Protein AF-A0A7C8B559-F1 (afdb_monomer_lite)

Sequence (113 aa):
MLFRCNALGAEYVDKDQHWRGIYFLQKASAMAPGRMEPLINLAVAYAELGLYRKANDYFAEAVKIDPAYGPLLANLRIFSRAGLLDEKILSGLAPGGLGDSALPAAPPPGKGK

Secondary structure (DSSP, 8-state):
-HHHHHHHHHHHHHTT-HHHHHHHHHHHHHHSTT-HHHHHHHHHHHHHTT-HHHHHHHHHHHHHH-TT-HHHHHHHHHHHHTT-S-HHHHTTSPTTSS-GGGSPP-PPPP---

Structure (mmCIF, N/CA/C/O backbone):
data_AF-A0A7C8B559-F1
#
_entry.id   AF-A0A7C8B559-F1
#
loop_
_atom_site.group_PDB
_atom_site.id
_atom_site.type_symbol
_atom_site.label_atom_id
_atom_site.label_alt_id
_atom_site.label_comp_id
_atom_site.label_asym_id
_atom_site.label_entity_id
_atom_site.label_seq_id
_atom_site.pdbx_PDB_ins_code
_atom_site.Cartn_x
_atom_site.Cartn_y
_atom_site.Cartn_z
_atom_site.occupancy
_atom_site.B_iso_or_equiv
_atom_site.auth_seq_id
_atom_site.auth_comp_id
_atom_site.auth_asym_id
_atom_site.auth_atom_id
_atom_site.pdbx_PDB_model_num
ATOM 1 N N . MET A 1 1 ? 12.495 -17.550 0.966 1.00 65.50 1 MET A N 1
ATOM 2 C CA . MET A 1 1 ? 12.315 -16.836 2.253 1.00 65.50 1 MET A CA 1
ATOM 3 C C . MET A 1 1 ? 11.395 -15.616 2.091 1.00 65.50 1 MET A C 1
ATOM 5 O O . MET A 1 1 ? 10.427 -15.538 2.829 1.00 65.50 1 MET A O 1
ATOM 9 N N . LEU A 1 2 ? 11.571 -14.783 1.051 1.00 74.94 2 LEU A N 1
ATOM 10 C CA . LEU A 1 2 ? 10.633 -13.712 0.646 1.00 74.94 2 LEU A CA 1
ATOM 11 C C . LEU A 1 2 ? 9.159 -14.153 0.535 1.00 74.94 2 LEU A C 1
ATOM 13 O O . LEU A 1 2 ? 8.301 -13.588 1.205 1.00 74.94 2 LEU A O 1
ATOM 17 N N . PHE A 1 3 ? 8.878 -15.186 -0.274 1.00 71.94 3 PHE A N 1
ATOM 18 C CA . PHE A 1 3 ? 7.511 -15.685 -0.499 1.00 71.94 3 PHE A CA 1
ATOM 19 C C . PHE A 1 3 ? 6.786 -16.047 0.804 1.00 71.94 3 PHE A C 1
ATOM 21 O O . PHE A 1 3 ? 5.600 -15.769 0.944 1.00 71.94 3 PHE A O 1
ATOM 28 N N . ARG A 1 4 ? 7.513 -16.602 1.783 1.00 79.88 4 ARG A N 1
ATOM 29 C CA . ARG A 1 4 ? 6.958 -16.946 3.099 1.00 79.88 4 ARG A CA 1
ATOM 30 C C . ARG A 1 4 ? 6.603 -15.701 3.913 1.00 79.88 4 ARG A C 1
ATOM 32 O O . ARG A 1 4 ? 5.554 -15.692 4.538 1.00 79.88 4 ARG A O 1
ATOM 39 N N . CYS A 1 5 ? 7.433 -14.655 3.888 1.00 81.94 5 CYS A N 1
ATOM 40 C CA . CYS A 1 5 ? 7.150 -13.406 4.601 1.00 81.94 5 CYS A CA 1
ATOM 41 C C . CYS A 1 5 ? 5.950 -12.661 4.002 1.00 81.94 5 CYS A C 1
ATOM 43 O O . CYS A 1 5 ? 5.115 -12.178 4.756 1.00 81.94 5 CYS A O 1
ATOM 45 N N . ASN A 1 6 ? 5.831 -12.604 2.670 1.00 86.06 6 ASN A N 1
ATOM 46 C CA . ASN A 1 6 ? 4.679 -11.963 2.030 1.00 86.06 6 ASN A CA 1
ATOM 47 C C . ASN A 1 6 ? 3.373 -12.716 2.328 1.00 86.06 6 ASN A C 1
ATOM 49 O O . ASN A 1 6 ? 2.393 -12.100 2.733 1.00 86.06 6 ASN A O 1
ATOM 53 N N . ALA A 1 7 ? 3.384 -14.046 2.185 1.00 88.06 7 ALA A N 1
ATOM 54 C CA . ALA A 1 7 ? 2.213 -14.877 2.455 1.00 88.06 7 ALA A CA 1
ATOM 55 C C . ALA A 1 7 ? 1.770 -14.795 3.926 1.00 88.06 7 ALA A C 1
ATOM 57 O O . ALA A 1 7 ? 0.597 -14.568 4.190 1.00 88.06 7 ALA A O 1
ATOM 58 N N . LEU A 1 8 ? 2.709 -14.894 4.877 1.00 87.62 8 LEU A N 1
ATOM 59 C CA . LEU A 1 8 ? 2.410 -14.710 6.303 1.00 87.62 8 LEU A CA 1
ATOM 60 C C . LEU A 1 8 ? 1.882 -13.305 6.592 1.00 87.62 8 LEU A C 1
ATOM 62 O O . LEU A 1 8 ? 0.955 -13.142 7.375 1.00 87.62 8 LEU A O 1
ATOM 66 N N . GLY A 1 9 ? 2.482 -12.293 5.965 1.00 89.06 9 GLY A N 1
ATOM 67 C CA . GLY A 1 9 ? 2.046 -10.910 6.072 1.00 89.06 9 GLY A CA 1
ATOM 68 C C . GLY A 1 9 ? 0.576 -10.738 5.710 1.00 89.06 9 GLY A C 1
ATOM 69 O O . GLY A 1 9 ? -0.180 -10.229 6.530 1.00 89.06 9 GLY A O 1
ATOM 70 N N . ALA A 1 10 ? 0.178 -11.223 4.532 1.00 87.31 10 ALA A N 1
ATOM 71 C CA . ALA A 1 10 ? -1.210 -11.199 4.075 1.00 87.31 10 ALA A CA 1
ATOM 72 C C . ALA A 1 10 ? -2.141 -12.002 5.000 1.00 87.31 10 ALA A C 1
ATOM 74 O O . ALA A 1 10 ? -3.153 -11.479 5.443 1.00 87.31 10 ALA A O 1
ATOM 75 N N . GLU A 1 11 ? -1.748 -13.213 5.406 1.00 91.25 11 GLU A N 1
ATOM 76 C CA . GLU A 1 11 ? -2.562 -14.051 6.299 1.00 91.25 11 GLU A CA 1
ATOM 77 C C . GLU A 1 11 ? -2.847 -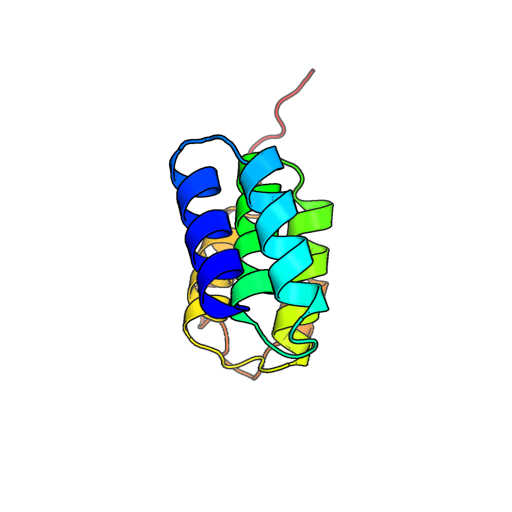13.381 7.656 1.00 91.25 11 GLU A C 1
ATOM 79 O O . GLU A 1 11 ? -3.930 -13.533 8.220 1.00 91.25 11 GLU A O 1
ATOM 84 N N . TYR A 1 12 ? -1.885 -12.641 8.216 1.00 90.94 12 TYR A N 1
ATOM 85 C CA . TYR A 1 12 ? -2.121 -11.889 9.451 1.00 90.94 12 TYR A CA 1
ATOM 86 C C . TYR A 1 12 ? -3.042 -10.687 9.239 1.00 90.94 12 TYR A C 1
ATOM 88 O O . TYR A 1 12 ? -3.803 -10.371 10.150 1.00 90.94 12 TYR A O 1
ATOM 96 N N . VAL A 1 13 ? -2.973 -10.026 8.081 1.00 87.88 13 VAL A N 1
ATOM 97 C CA . VAL A 1 13 ? -3.896 -8.937 7.719 1.00 87.88 13 VAL A CA 1
ATOM 98 C C . VAL A 1 13 ? -5.320 -9.483 7.616 1.00 87.88 13 VAL A C 1
ATOM 100 O O . VAL A 1 13 ? -6.195 -8.973 8.304 1.00 87.88 13 VAL A O 1
ATOM 103 N N . ASP A 1 14 ? -5.513 -10.609 6.921 1.00 89.94 14 ASP A N 1
ATOM 104 C CA . ASP A 1 14 ? -6.814 -11.285 6.780 1.00 89.94 14 ASP A CA 1
ATOM 105 C C . ASP A 1 14 ? -7.423 -11.734 8.124 1.00 89.94 14 ASP A C 1
ATOM 107 O O . ASP A 1 14 ? -8.625 -11.964 8.232 1.00 89.94 14 ASP A O 1
ATOM 111 N N . LYS A 1 15 ? -6.593 -11.888 9.164 1.00 91.50 15 LYS A N 1
ATOM 112 C CA . LYS A 1 15 ? -6.998 -12.247 10.534 1.00 91.50 15 LYS A CA 1
ATOM 113 C C . LYS A 1 15 ? -7.161 -11.029 11.456 1.00 91.50 15 LYS A C 1
ATOM 115 O O . LYS A 1 15 ? -7.074 -11.200 12.674 1.00 91.50 15 LYS A O 1
ATOM 120 N N . ASP A 1 16 ? -7.279 -9.821 10.902 1.00 89.56 16 ASP A N 1
ATOM 121 C CA . ASP A 1 16 ? -7.328 -8.528 11.612 1.00 89.56 16 ASP A CA 1
ATOM 122 C C . ASP A 1 16 ? -6.101 -8.248 12.510 1.00 89.56 16 ASP A C 1
ATOM 124 O O . ASP A 1 16 ? -6.071 -7.343 13.349 1.00 89.56 16 ASP A O 1
ATOM 128 N N . GLN A 1 17 ? -5.016 -9.007 12.339 1.00 93.62 17 GLN A N 1
ATOM 129 C CA . GLN A 1 17 ? -3.759 -8.833 13.067 1.00 93.62 17 GLN A CA 1
ATOM 130 C C . GLN A 1 17 ? -2.814 -7.920 12.281 1.00 93.62 17 GLN A C 1
ATOM 132 O O . GLN A 1 17 ? -1.639 -8.243 12.067 1.00 93.62 17 GLN A O 1
ATOM 137 N N . HIS A 1 18 ? -3.313 -6.750 11.875 1.00 89.19 18 HIS A N 1
ATOM 138 C CA . HIS A 1 18 ? -2.643 -5.867 10.916 1.00 89.19 18 HIS A CA 1
ATOM 139 C C . HIS A 1 18 ? -1.204 -5.508 11.323 1.00 89.19 18 HIS A C 1
ATOM 141 O O . HIS A 1 18 ? -0.312 -5.531 10.483 1.00 89.19 18 HIS A O 1
ATOM 147 N N . TRP A 1 19 ? -0.917 -5.259 12.608 1.00 94.56 19 TRP A N 1
ATOM 148 C CA . TRP A 1 19 ? 0.450 -4.946 13.063 1.00 94.56 19 TRP A CA 1
ATOM 149 C C . TRP A 1 19 ? 1.440 -6.104 12.880 1.00 94.56 19 TRP A C 1
ATOM 151 O O . TRP A 1 19 ? 2.600 -5.876 12.532 1.00 94.56 19 TRP A O 1
ATOM 161 N N . ARG A 1 20 ? 0.992 -7.353 13.073 1.00 93.88 20 ARG A N 1
ATOM 162 C CA . ARG A 1 20 ? 1.813 -8.539 12.777 1.00 93.88 20 ARG A CA 1
ATOM 163 C C . ARG A 1 20 ? 1.988 -8.699 11.272 1.00 93.88 20 ARG A C 1
ATOM 165 O O . ARG A 1 20 ? 3.104 -8.955 10.828 1.00 93.88 20 ARG A O 1
ATOM 172 N N . GLY A 1 21 ? 0.925 -8.479 10.501 1.00 94.50 21 GLY A N 1
ATOM 173 C CA . GLY A 1 21 ? 0.981 -8.469 9.041 1.00 94.50 21 GLY A CA 1
ATOM 174 C C . GLY A 1 21 ? 2.016 -7.477 8.517 1.00 94.50 21 GLY A C 1
ATOM 175 O O . GLY A 1 21 ? 2.963 -7.869 7.838 1.00 94.50 21 GLY A O 1
ATOM 176 N N . ILE A 1 22 ? 1.918 -6.216 8.945 1.00 96.62 22 ILE A N 1
ATOM 177 C CA . ILE A 1 22 ? 2.852 -5.132 8.615 1.00 96.62 22 ILE A CA 1
ATOM 178 C C . ILE A 1 22 ? 4.298 -5.532 8.913 1.00 96.62 22 ILE A C 1
ATOM 180 O O . ILE A 1 22 ? 5.166 -5.320 8.071 1.00 96.62 22 ILE A O 1
ATOM 184 N N . TYR A 1 23 ? 4.570 -6.153 10.063 1.00 95.62 23 TYR A N 1
ATOM 185 C CA . TYR A 1 23 ? 5.920 -6.604 10.405 1.00 95.62 23 TYR A CA 1
ATOM 186 C C . TYR A 1 23 ? 6.497 -7.583 9.368 1.00 95.62 23 TYR A C 1
ATOM 188 O O . TYR A 1 23 ? 7.634 -7.425 8.914 1.00 95.62 23 TYR A O 1
ATOM 196 N N . PHE A 1 24 ? 5.722 -8.592 8.958 1.00 94.50 24 PHE A N 1
ATOM 197 C CA . PHE A 1 24 ? 6.173 -9.564 7.959 1.00 94.50 24 PHE A CA 1
ATOM 198 C C . PHE A 1 24 ? 6.255 -8.969 6.552 1.00 94.50 24 PHE A C 1
ATOM 200 O O . PHE A 1 24 ? 7.188 -9.287 5.811 1.00 94.50 24 PHE A O 1
ATOM 207 N N . LEU A 1 25 ? 5.341 -8.067 6.202 1.00 94.31 25 LEU A N 1
ATOM 208 C CA . LEU A 1 25 ? 5.353 -7.379 4.916 1.00 94.31 25 LEU A CA 1
ATOM 209 C C . LEU A 1 25 ? 6.529 -6.399 4.795 1.00 94.31 25 LEU A C 1
ATOM 211 O O . LEU A 1 25 ? 7.178 -6.359 3.754 1.00 94.31 25 LEU A O 1
ATOM 215 N N . GLN A 1 26 ? 6.892 -5.687 5.867 1.00 95.00 26 GLN A N 1
ATOM 216 C CA . GLN A 1 26 ? 8.102 -4.855 5.908 1.00 95.00 26 GLN A CA 1
ATOM 217 C C . GLN A 1 26 ? 9.365 -5.697 5.724 1.00 95.00 26 GLN A C 1
ATOM 219 O O . GLN A 1 26 ? 10.249 -5.322 4.953 1.00 95.00 26 GLN A O 1
ATOM 224 N N . LYS A 1 27 ? 9.434 -6.876 6.358 1.00 94.12 27 LYS A N 1
ATOM 225 C CA . LYS A 1 27 ? 10.518 -7.831 6.091 1.00 94.12 27 LYS A CA 1
ATOM 226 C C . LYS A 1 27 ? 10.538 -8.271 4.632 1.00 94.12 27 LYS A C 1
ATOM 228 O O . LYS A 1 27 ? 11.607 -8.298 4.033 1.00 94.12 27 LYS A O 1
ATOM 233 N N . ALA A 1 28 ? 9.386 -8.601 4.050 1.00 92.19 28 ALA A N 1
ATOM 234 C CA . ALA A 1 28 ? 9.305 -8.988 2.645 1.00 92.19 28 ALA A CA 1
ATOM 235 C C . ALA A 1 28 ? 9.795 -7.859 1.719 1.00 92.19 28 ALA A C 1
ATOM 237 O O . ALA A 1 28 ? 10.622 -8.107 0.845 1.00 92.19 28 ALA A O 1
ATOM 238 N N . SER A 1 29 ? 9.369 -6.619 1.971 1.00 92.31 29 SER A N 1
ATOM 239 C CA . SER A 1 29 ? 9.808 -5.436 1.224 1.00 92.31 29 SER A CA 1
ATOM 240 C C . SER A 1 29 ? 11.318 -5.202 1.330 1.00 92.31 29 SER A C 1
ATOM 242 O O . SER A 1 29 ? 11.957 -4.884 0.333 1.00 92.31 29 SER A O 1
ATOM 244 N N . ALA A 1 30 ? 11.910 -5.392 2.513 1.00 91.44 30 ALA A N 1
ATOM 245 C CA . ALA A 1 30 ? 13.351 -5.232 2.716 1.00 91.44 30 ALA A CA 1
ATOM 246 C C . ALA A 1 30 ? 14.182 -6.325 2.019 1.00 91.44 30 ALA A C 1
ATOM 248 O O . ALA A 1 30 ? 15.310 -6.080 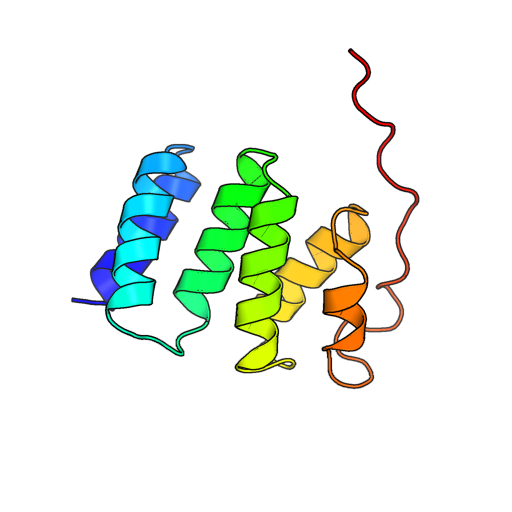1.604 1.00 91.44 30 ALA A O 1
ATOM 249 N N . MET A 1 31 ? 13.634 -7.537 1.885 1.00 89.19 31 MET A N 1
ATOM 250 C CA . MET A 1 31 ? 14.314 -8.660 1.230 1.00 89.19 31 MET A CA 1
ATOM 251 C C . MET A 1 31 ? 14.280 -8.583 -0.298 1.00 89.19 31 MET A C 1
ATOM 253 O O . MET A 1 31 ? 15.116 -9.204 -0.951 1.00 89.19 31 MET A O 1
ATOM 257 N N . ALA A 1 32 ? 13.301 -7.881 -0.865 1.00 84.81 32 ALA A N 1
ATOM 258 C CA . ALA A 1 32 ? 13.160 -7.706 -2.303 1.00 84.81 32 ALA A CA 1
ATOM 259 C C . ALA A 1 32 ? 12.738 -6.267 -2.631 1.00 84.81 32 ALA A C 1
ATOM 261 O O . ALA A 1 32 ? 11.581 -6.034 -3.004 1.00 84.81 32 ALA A O 1
ATOM 262 N N . PRO A 1 33 ? 13.666 -5.301 -2.494 1.00 81.19 33 PRO A N 1
ATOM 263 C CA . PRO A 1 33 ? 13.418 -3.932 -2.920 1.00 81.19 33 PRO A CA 1
ATOM 264 C C . PRO A 1 33 ? 13.083 -3.935 -4.418 1.00 81.19 33 PRO A C 1
ATOM 266 O O . PRO A 1 33 ? 13.847 -4.455 -5.228 1.00 81.19 33 PRO A O 1
ATOM 269 N N . GLY A 1 34 ? 11.905 -3.422 -4.779 1.00 83.50 34 GLY A N 1
ATOM 270 C CA . GLY A 1 34 ? 11.395 -3.430 -6.156 1.00 83.50 34 GLY A CA 1
ATOM 271 C C . GLY A 1 34 ? 10.287 -4.451 -6.443 1.00 83.50 34 GLY A C 1
ATOM 272 O O . GLY A 1 34 ? 9.817 -4.523 -7.575 1.00 83.50 34 GLY A O 1
ATOM 273 N N . ARG A 1 35 ? 9.827 -5.228 -5.451 1.00 88.44 35 ARG A N 1
ATOM 274 C CA . ARG A 1 35 ? 8.588 -6.019 -5.580 1.00 88.44 35 ARG A CA 1
ATOM 275 C C . ARG A 1 35 ? 7.382 -5.218 -5.113 1.00 88.44 35 ARG A C 1
ATOM 277 O O . ARG A 1 35 ? 7.404 -4.624 -4.039 1.00 88.44 35 ARG A O 1
ATOM 284 N N . MET A 1 36 ? 6.317 -5.252 -5.908 1.00 90.88 36 MET A N 1
ATOM 285 C CA . MET A 1 36 ? 5.086 -4.518 -5.622 1.00 90.88 36 MET A CA 1
ATOM 286 C C . MET A 1 36 ? 4.172 -5.248 -4.648 1.00 90.88 36 MET A C 1
ATOM 288 O O . MET A 1 36 ? 3.479 -4.588 -3.882 1.00 90.88 36 MET A O 1
ATOM 292 N N . GLU A 1 37 ? 4.168 -6.585 -4.639 1.00 91.38 37 GLU A N 1
ATOM 293 C CA . GLU A 1 37 ? 3.214 -7.346 -3.826 1.00 91.38 37 GLU A CA 1
ATOM 294 C C . GLU A 1 37 ? 3.298 -6.992 -2.324 1.00 91.38 37 GLU A C 1
ATOM 296 O O . GLU A 1 37 ? 2.257 -6.701 -1.733 1.00 91.38 37 GLU A O 1
ATOM 301 N N . PRO A 1 38 ? 4.492 -6.899 -1.696 1.00 93.88 38 PRO A N 1
ATOM 302 C CA . PRO A 1 38 ? 4.596 -6.470 -0.301 1.00 93.88 38 PRO A CA 1
ATOM 303 C C . PRO A 1 38 ? 4.172 -5.015 -0.070 1.00 93.88 38 PRO A C 1
ATOM 305 O O . PRO A 1 38 ? 3.599 -4.718 0.975 1.00 93.88 38 PRO A O 1
ATOM 308 N N . LEU A 1 39 ? 4.432 -4.111 -1.023 1.00 95.44 39 LEU A N 1
ATOM 309 C CA . LEU A 1 39 ? 4.057 -2.695 -0.918 1.00 95.44 39 LEU A CA 1
ATOM 310 C C . LEU A 1 39 ? 2.537 -2.518 -0.977 1.00 95.44 39 LEU A C 1
ATOM 312 O O . LEU A 1 39 ? 1.970 -1.794 -0.164 1.00 95.44 39 LEU A O 1
ATOM 316 N N . ILE A 1 40 ? 1.870 -3.227 -1.890 1.00 95.25 40 ILE A N 1
ATOM 317 C CA . ILE A 1 40 ? 0.406 -3.229 -2.008 1.00 95.25 40 ILE A CA 1
ATOM 318 C C . ILE A 1 40 ? -0.220 -3.784 -0.729 1.00 95.25 40 ILE A C 1
ATOM 320 O O . ILE A 1 40 ? -1.112 -3.159 -0.163 1.00 95.25 40 ILE A O 1
ATOM 324 N N . ASN A 1 41 ? 0.289 -4.909 -0.225 1.00 95.00 41 ASN A N 1
ATOM 325 C CA . ASN A 1 41 ? -0.208 -5.503 1.013 1.00 95.00 41 ASN A CA 1
ATOM 326 C C . ASN A 1 41 ? 0.028 -4.586 2.228 1.00 95.00 41 ASN A C 1
ATOM 328 O O . ASN A 1 41 ? -0.824 -4.511 3.110 1.00 95.00 41 ASN A O 1
ATOM 332 N N . LEU A 1 42 ? 1.151 -3.853 2.283 1.00 96.38 42 LEU A N 1
ATOM 333 C CA . LEU A 1 42 ? 1.378 -2.829 3.312 1.00 96.38 42 LEU A CA 1
ATOM 334 C C . LEU A 1 42 ? 0.352 -1.707 3.204 1.00 96.38 42 LEU A C 1
ATOM 336 O O . LEU A 1 42 ? -0.205 -1.298 4.222 1.00 96.38 42 LEU A O 1
ATOM 340 N N . ALA A 1 43 ? 0.090 -1.224 1.991 1.00 96.12 43 ALA A N 1
ATOM 341 C CA . ALA A 1 43 ? -0.886 -0.172 1.763 1.00 96.12 43 ALA A CA 1
ATOM 342 C C . ALA A 1 43 ? -2.284 -0.588 2.245 1.00 96.12 43 ALA A C 1
ATOM 344 O O . ALA A 1 43 ? -2.913 0.163 2.989 1.00 96.12 43 ALA A O 1
ATOM 345 N N . VAL A 1 44 ? -2.721 -1.806 1.910 1.00 94.56 44 VAL A N 1
ATOM 346 C CA . VAL A 1 44 ? -3.990 -2.387 2.379 1.00 94.56 44 VAL A CA 1
ATOM 347 C C . VAL A 1 44 ? -4.015 -2.516 3.904 1.00 94.56 44 VAL A C 1
ATOM 349 O O . VAL A 1 44 ? -4.934 -2.012 4.541 1.00 94.56 44 VAL A O 1
ATOM 352 N N . ALA A 1 45 ? -2.970 -3.075 4.519 1.00 94.19 45 ALA A N 1
ATOM 353 C CA . ALA A 1 45 ? -2.911 -3.224 5.974 1.00 94.19 45 ALA A CA 1
ATOM 354 C C . ALA A 1 45 ? -2.991 -1.876 6.715 1.00 94.19 45 ALA A C 1
ATOM 356 O O . ALA A 1 45 ? -3.650 -1.752 7.747 1.00 94.19 45 ALA A O 1
ATOM 357 N N . TYR A 1 46 ? -2.330 -0.836 6.194 1.00 96.19 46 TYR A N 1
ATOM 358 C CA . TYR A 1 46 ? -2.441 0.513 6.751 1.00 96.19 46 TYR A CA 1
ATOM 359 C C . TYR A 1 46 ? -3.816 1.140 6.497 1.00 96.19 46 TYR A C 1
ATOM 361 O O . TYR A 1 46 ? -4.298 1.892 7.345 1.00 96.19 46 TYR A O 1
ATOM 369 N N . ALA A 1 47 ? -4.453 0.840 5.366 1.00 93.25 47 ALA A N 1
ATOM 370 C CA . ALA A 1 47 ? -5.795 1.308 5.047 1.00 93.25 47 ALA A CA 1
ATOM 371 C C . ALA A 1 47 ? -6.853 0.764 6.009 1.00 93.25 47 ALA A C 1
ATOM 373 O O . ALA A 1 47 ? -7.677 1.533 6.497 1.00 93.25 47 ALA A O 1
ATOM 374 N N . GLU A 1 48 ? -6.801 -0.532 6.315 1.00 92.00 48 GLU A N 1
ATOM 375 C CA . GLU A 1 48 ? -7.722 -1.198 7.246 1.00 92.00 48 GLU A CA 1
ATOM 376 C C . GLU A 1 48 ? -7.596 -0.645 8.671 1.00 92.00 48 GLU A C 1
ATOM 378 O O . GLU A 1 48 ? -8.585 -0.502 9.385 1.00 92.00 48 GLU A O 1
ATOM 383 N N . LEU A 1 49 ? -6.393 -0.202 9.050 1.00 91.62 49 LEU A N 1
ATOM 384 C CA . LEU A 1 49 ? -6.145 0.531 10.295 1.00 91.62 49 LEU A CA 1
ATOM 385 C C . LEU A 1 49 ? -6.608 2.004 10.261 1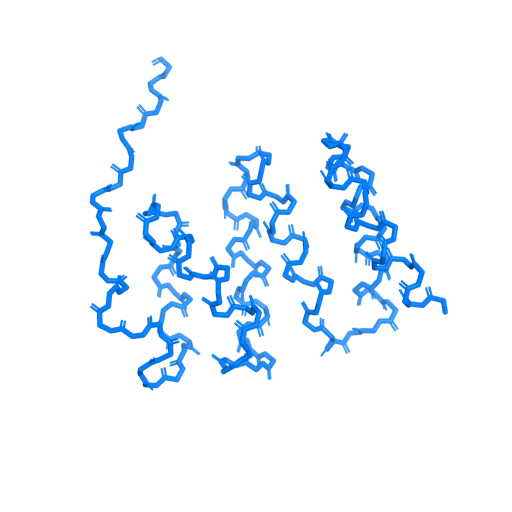.00 91.62 49 LEU A C 1
ATOM 387 O O . LEU A 1 49 ? -6.413 2.730 11.237 1.00 91.62 49 LEU A O 1
ATOM 391 N N . GLY A 1 50 ? -7.164 2.488 9.147 1.00 92.62 50 GLY A N 1
ATOM 392 C CA . GLY A 1 50 ? -7.551 3.890 8.947 1.00 92.62 50 GLY A CA 1
ATOM 393 C C . GLY A 1 50 ? -6.371 4.849 8.746 1.00 92.62 50 GLY A C 1
ATOM 394 O O . GLY A 1 50 ? -6.541 6.070 8.755 1.00 92.62 50 GLY A O 1
ATOM 395 N N . LEU A 1 51 ? -5.156 4.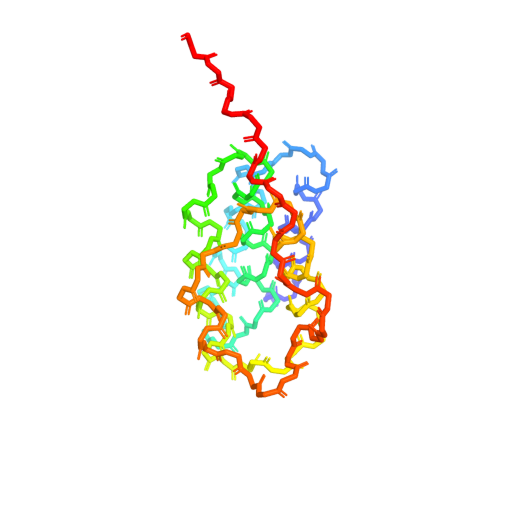329 8.556 1.00 95.00 51 LEU A N 1
ATOM 396 C CA . LEU A 1 51 ? -3.925 5.103 8.380 1.00 95.00 51 LEU A CA 1
ATOM 397 C C . LEU A 1 51 ? -3.707 5.454 6.900 1.00 95.00 51 LEU A C 1
ATOM 399 O O . LEU A 1 51 ? -2.662 5.161 6.315 1.00 95.00 51 LEU A O 1
ATOM 403 N N . TYR A 1 52 ? -4.691 6.126 6.296 1.00 93.00 52 TYR A N 1
ATOM 404 C CA . TYR A 1 52 ? -4.753 6.371 4.850 1.00 93.00 52 TYR A CA 1
ATOM 405 C C . TYR A 1 52 ? -3.545 7.117 4.290 1.00 93.00 52 TYR A C 1
ATOM 407 O O . TYR A 1 52 ? -3.129 6.845 3.169 1.00 93.00 52 TYR A O 1
ATOM 415 N N . ARG A 1 53 ? -2.929 8.022 5.060 1.00 93.88 53 ARG A N 1
ATOM 416 C CA . ARG A 1 53 ? -1.711 8.716 4.615 1.00 93.88 53 ARG A CA 1
ATOM 417 C C . ARG A 1 53 ? -0.579 7.727 4.319 1.00 93.88 53 ARG A C 1
ATOM 419 O O . ARG A 1 53 ? -0.003 7.776 3.242 1.00 93.88 53 ARG A O 1
ATOM 426 N N . LYS A 1 54 ? -0.329 6.784 5.236 1.00 95.06 54 LYS A N 1
ATOM 427 C CA . LYS A 1 54 ? 0.688 5.739 5.042 1.00 95.06 54 LYS A CA 1
ATOM 428 C C . LYS A 1 54 ? 0.309 4.796 3.908 1.00 95.06 54 LYS A C 1
ATOM 430 O O . LYS A 1 54 ? 1.174 4.429 3.124 1.00 95.06 54 LYS A O 1
ATOM 435 N N . ALA A 1 55 ? -0.971 4.430 3.807 1.00 95.81 55 ALA A N 1
ATOM 436 C CA . ALA A 1 55 ? -1.452 3.601 2.705 1.00 95.81 55 ALA A CA 1
ATOM 437 C C . ALA A 1 55 ? -1.137 4.241 1.341 1.00 95.81 55 ALA A C 1
ATOM 439 O O . ALA A 1 55 ? -0.553 3.598 0.473 1.00 95.81 55 ALA A O 1
ATOM 440 N N . ASN A 1 56 ? -1.441 5.533 1.193 1.00 95.06 56 ASN A N 1
ATOM 441 C CA . ASN A 1 56 ? -1.145 6.298 -0.015 1.00 95.06 56 ASN A CA 1
ATOM 442 C C . ASN A 1 56 ? 0.363 6.411 -0.295 1.00 95.06 56 ASN A C 1
ATOM 444 O O . ASN A 1 56 ? 0.763 6.354 -1.454 1.00 95.06 56 ASN A O 1
ATOM 448 N N . ASP A 1 57 ? 1.210 6.528 0.729 1.00 95.31 57 ASP A N 1
ATOM 449 C CA . ASP A 1 57 ? 2.664 6.563 0.531 1.00 95.31 57 ASP A CA 1
ATOM 450 C C . ASP A 1 57 ? 3.183 5.234 -0.063 1.00 95.31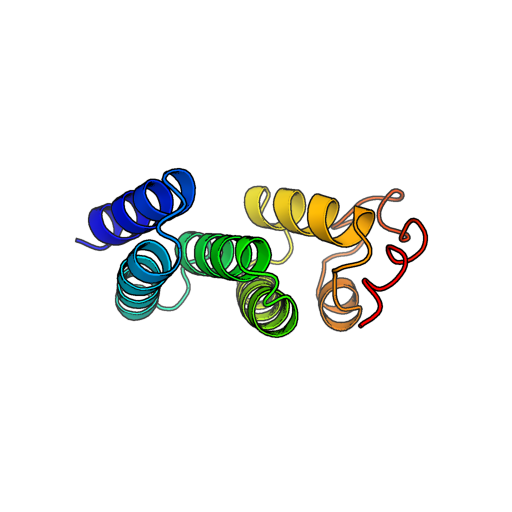 57 ASP A C 1
ATOM 452 O O . ASP A 1 57 ? 3.916 5.249 -1.052 1.00 95.31 57 ASP A O 1
ATOM 456 N N . TYR A 1 58 ? 2.716 4.084 0.442 1.00 95.88 58 TYR A N 1
ATOM 457 C CA . TYR A 1 58 ? 3.072 2.771 -0.118 1.00 95.88 58 TYR A CA 1
ATOM 458 C C . TYR A 1 58 ? 2.474 2.518 -1.506 1.00 95.88 58 TYR A C 1
ATOM 460 O O . TYR A 1 58 ? 3.140 1.946 -2.370 1.00 95.88 58 TYR A O 1
ATOM 468 N N . PHE A 1 59 ? 1.245 2.972 -1.762 1.00 95.38 59 PHE A N 1
ATOM 469 C CA . PHE A 1 59 ? 0.676 2.931 -3.109 1.00 95.38 59 PHE A CA 1
ATOM 470 C C . PHE A 1 59 ? 1.481 3.780 -4.097 1.00 95.38 59 PHE A C 1
ATOM 472 O O . PHE A 1 59 ? 1.735 3.332 -5.213 1.00 95.38 59 PHE A O 1
ATOM 479 N N . ALA A 1 60 ? 1.935 4.967 -3.690 1.00 94.31 60 ALA A N 1
ATOM 480 C CA . ALA A 1 60 ? 2.780 5.815 -4.521 1.00 94.31 60 ALA A CA 1
ATOM 481 C C . ALA A 1 60 ? 4.133 5.154 -4.828 1.00 94.31 60 ALA A C 1
ATOM 483 O O . ALA A 1 60 ? 4.642 5.292 -5.938 1.00 94.31 60 ALA A O 1
ATOM 484 N N . GLU A 1 61 ? 4.717 4.419 -3.879 1.00 93.75 61 GLU A N 1
ATOM 485 C CA . GLU A 1 61 ? 5.909 3.609 -4.143 1.00 93.75 61 GLU A CA 1
ATOM 486 C C . GLU A 1 61 ? 5.631 2.488 -5.149 1.00 93.75 61 GLU A C 1
ATOM 488 O O . GLU A 1 61 ? 6.409 2.316 -6.085 1.00 93.75 61 GLU A O 1
ATOM 493 N N . ALA A 1 62 ? 4.511 1.773 -5.015 1.00 93.62 62 ALA A N 1
ATOM 494 C CA . ALA A 1 62 ? 4.139 0.710 -5.947 1.00 93.62 62 ALA A CA 1
ATOM 495 C C . ALA A 1 62 ? 3.913 1.237 -7.378 1.00 93.62 62 ALA A C 1
ATOM 497 O O . ALA A 1 62 ? 4.398 0.631 -8.333 1.00 93.62 62 ALA A O 1
ATOM 498 N N . VAL A 1 63 ? 3.262 2.399 -7.526 1.00 93.44 63 VAL A N 1
ATOM 499 C CA . VAL A 1 63 ? 3.027 3.052 -8.830 1.00 93.44 63 VAL A CA 1
ATOM 500 C C . VAL A 1 63 ? 4.330 3.403 -9.547 1.00 93.44 63 VAL A C 1
ATOM 502 O O . VAL A 1 63 ? 4.396 3.303 -10.769 1.00 93.44 63 VAL A O 1
ATOM 505 N N . LYS A 1 64 ? 5.391 3.765 -8.815 1.00 91.94 64 LYS A N 1
ATOM 506 C CA . LYS A 1 64 ? 6.706 4.053 -9.417 1.00 91.94 64 LYS A CA 1
ATOM 507 C C . LYS A 1 64 ? 7.375 2.822 -10.029 1.00 91.94 64 LYS A C 1
ATOM 509 O O . LYS A 1 64 ? 8.268 2.991 -10.853 1.00 91.94 64 LYS A O 1
ATOM 514 N N . ILE A 1 65 ? 7.004 1.614 -9.597 1.00 92.12 65 ILE A N 1
ATOM 515 C CA . ILE A 1 65 ? 7.607 0.369 -10.088 1.00 92.12 65 ILE A CA 1
ATOM 516 C C . ILE A 1 65 ? 6.907 -0.070 -11.374 1.00 92.12 65 ILE A C 1
ATOM 518 O O . ILE A 1 65 ? 7.569 -0.265 -12.390 1.00 92.12 65 ILE A O 1
ATOM 522 N N . ASP A 1 66 ? 5.582 -0.213 -11.336 1.00 90.00 66 ASP A N 1
ATOM 523 C CA . ASP A 1 66 ? 4.766 -0.477 -12.521 1.00 90.00 66 ASP A CA 1
ATOM 524 C C . ASP A 1 66 ? 3.380 0.172 -12.355 1.00 90.00 66 ASP A C 1
ATOM 526 O O . ASP A 1 66 ? 2.524 -0.343 -11.623 1.00 90.00 66 ASP A O 1
ATOM 530 N N . PRO A 1 67 ? 3.123 1.294 -13.046 1.00 89.56 67 PRO A N 1
ATOM 531 C CA . PRO A 1 67 ? 1.850 1.998 -12.966 1.00 89.56 67 PRO A CA 1
ATOM 532 C C . PRO A 1 67 ? 0.701 1.250 -13.660 1.00 89.56 67 PRO A C 1
ATOM 534 O O . PRO A 1 67 ? -0.446 1.673 -13.536 1.00 89.56 67 PRO A O 1
ATOM 537 N N . ALA A 1 68 ? 0.974 0.168 -14.397 1.00 89.12 68 ALA A N 1
ATOM 538 C CA . ALA A 1 68 ? -0.026 -0.647 -15.084 1.00 89.12 68 ALA A CA 1
ATOM 539 C C . ALA A 1 68 ? -0.287 -1.997 -14.387 1.00 89.12 68 ALA A C 1
ATOM 541 O O . ALA A 1 68 ? -1.052 -2.822 -14.899 1.00 89.12 68 ALA A O 1
ATOM 542 N N . TYR A 1 69 ? 0.307 -2.235 -13.212 1.00 89.81 69 TYR A N 1
ATOM 543 C CA . TYR A 1 69 ? 0.187 -3.512 -12.517 1.00 89.81 69 TYR A CA 1
ATOM 544 C C . TYR A 1 69 ? -1.262 -3.796 -12.090 1.00 89.81 69 TYR A C 1
ATOM 546 O O . TYR A 1 69 ? -1.844 -3.092 -11.264 1.00 89.81 69 TYR A O 1
ATOM 554 N N . GLY A 1 70 ? -1.855 -4.863 -12.632 1.00 89.50 70 GLY A N 1
ATOM 555 C CA . GLY A 1 70 ? -3.278 -5.183 -12.455 1.00 89.50 70 GLY A CA 1
ATOM 556 C C . GLY A 1 70 ? -3.762 -5.195 -10.993 1.00 89.50 70 GLY A C 1
ATOM 557 O O . GLY A 1 70 ? -4.726 -4.491 -10.680 1.00 89.50 70 GLY A O 1
ATOM 558 N N . PRO A 1 71 ? -3.100 -5.931 -10.076 1.00 89.12 71 PRO A N 1
ATOM 559 C CA . PRO A 1 71 ? -3.470 -5.945 -8.658 1.00 89.12 71 PRO A CA 1
ATOM 560 C C . PRO A 1 71 ? -3.344 -4.584 -7.961 1.00 89.12 71 PRO A C 1
ATOM 562 O O . PRO A 1 71 ? -4.147 -4.272 -7.081 1.00 89.12 71 PRO A O 1
ATOM 565 N N . LEU A 1 72 ? -2.374 -3.753 -8.356 1.00 92.19 72 LEU A N 1
ATOM 566 C CA . LEU A 1 72 ? -2.263 -2.383 -7.850 1.00 92.19 72 LEU A CA 1
ATOM 567 C C . LEU A 1 72 ? -3.470 -1.563 -8.306 1.00 92.19 72 LEU A C 1
ATOM 569 O O . LEU A 1 72 ? -4.175 -1.005 -7.471 1.00 92.19 72 LEU A O 1
ATOM 573 N N . LEU A 1 73 ? -3.766 -1.554 -9.608 1.00 91.56 73 LEU A N 1
ATOM 574 C CA . LEU A 1 73 ? -4.886 -0.787 -10.157 1.00 91.56 73 LEU A CA 1
ATOM 575 C C . LEU A 1 73 ? -6.235 -1.208 -9.567 1.00 91.56 73 LEU A C 1
ATOM 577 O O . LEU A 1 73 ? -7.094 -0.358 -9.347 1.00 91.56 73 LEU A O 1
ATOM 581 N N . ALA A 1 74 ? -6.434 -2.498 -9.286 1.00 90.31 74 ALA A N 1
ATOM 582 C CA . ALA A 1 74 ? -7.627 -2.980 -8.593 1.00 90.31 74 ALA A CA 1
ATOM 583 C C . ALA A 1 74 ? -7.789 -2.327 -7.207 1.00 90.31 74 ALA A C 1
ATOM 585 O O . ALA A 1 74 ? -8.854 -1.787 -6.908 1.00 90.31 74 ALA A O 1
ATOM 586 N N . ASN A 1 75 ? -6.722 -2.298 -6.400 1.00 91.44 75 ASN A N 1
ATOM 587 C CA . ASN A 1 75 ? -6.735 -1.652 -5.085 1.00 91.44 75 ASN A CA 1
ATOM 588 C C . ASN A 1 75 ? -6.922 -0.131 -5.186 1.00 91.44 75 ASN A C 1
ATOM 590 O O . ASN A 1 75 ? -7.739 0.438 -4.462 1.00 91.44 75 ASN A O 1
ATOM 594 N N . LEU A 1 76 ? -6.233 0.528 -6.123 1.00 92.38 76 LEU A N 1
ATOM 595 C CA . LEU A 1 76 ? -6.358 1.972 -6.335 1.00 92.38 76 LEU A CA 1
ATOM 596 C C . LEU A 1 76 ? -7.770 2.380 -6.765 1.00 92.38 76 LEU A C 1
ATOM 598 O O . LEU A 1 76 ? -8.264 3.401 -6.299 1.00 92.38 76 LEU A O 1
ATOM 602 N N . ARG A 1 77 ? -8.457 1.584 -7.598 1.00 90.38 77 ARG A N 1
ATOM 603 C CA . ARG A 1 77 ? -9.861 1.837 -7.975 1.00 90.38 77 ARG A CA 1
ATOM 604 C C . ARG A 1 77 ? -10.797 1.787 -6.770 1.00 90.38 77 ARG A C 1
ATOM 606 O O . ARG A 1 77 ? -11.670 2.642 -6.647 1.00 90.38 77 ARG A O 1
ATOM 613 N N . ILE A 1 78 ? -10.606 0.817 -5.873 1.00 88.69 78 ILE A N 1
ATOM 614 C CA . ILE A 1 78 ? -11.386 0.716 -4.630 1.00 88.69 78 ILE A CA 1
ATOM 615 C C . ILE A 1 78 ? -11.138 1.956 -3.759 1.00 88.69 78 ILE A C 1
ATOM 617 O O . ILE A 1 78 ? -12.088 2.600 -3.316 1.00 88.69 78 ILE A O 1
ATOM 621 N N . PHE A 1 79 ? -9.870 2.335 -3.586 1.00 88.69 79 PHE A N 1
ATOM 622 C CA . PHE A 1 79 ? -9.460 3.511 -2.815 1.00 88.69 79 PHE A CA 1
ATOM 623 C C . PHE A 1 79 ? -9.988 4.832 -3.392 1.00 88.69 79 PHE A C 1
ATOM 625 O O . PHE A 1 79 ? -10.463 5.696 -2.655 1.00 88.69 79 PHE A O 1
ATOM 632 N N . SER A 1 80 ? -9.936 4.971 -4.717 1.00 87.56 80 SER A N 1
ATOM 633 C CA . SER A 1 80 ? -10.444 6.120 -5.471 1.00 87.56 80 SER A CA 1
ATOM 634 C C . SER A 1 80 ? -11.958 6.252 -5.317 1.00 87.56 80 SER A C 1
ATOM 636 O O . SER A 1 80 ? -12.442 7.321 -4.947 1.00 87.56 80 SER A O 1
ATOM 638 N N . ARG A 1 81 ? -12.710 5.155 -5.488 1.00 86.62 81 ARG A N 1
ATOM 639 C CA . ARG A 1 81 ? -14.171 5.146 -5.309 1.00 86.62 81 ARG A CA 1
ATOM 640 C C . ARG A 1 81 ? -14.589 5.496 -3.881 1.00 86.62 81 ARG A C 1
ATOM 642 O O . ARG A 1 81 ? -15.653 6.074 -3.687 1.00 86.62 81 ARG A O 1
ATOM 649 N N . ALA A 1 82 ? -13.764 5.145 -2.897 1.00 85.19 82 ALA A N 1
ATOM 650 C CA . ALA A 1 82 ? -13.977 5.498 -1.499 1.00 85.19 82 ALA A CA 1
ATOM 651 C C . ALA A 1 82 ? -13.582 6.950 -1.160 1.00 85.19 82 ALA A C 1
ATOM 653 O O . ALA A 1 82 ? -13.758 7.363 -0.017 1.00 85.19 82 ALA A O 1
ATOM 654 N N . GLY A 1 83 ? -13.023 7.716 -2.105 1.00 88.50 83 GLY A N 1
ATOM 655 C CA . GLY A 1 83 ? -12.536 9.078 -1.863 1.00 88.50 83 GLY A CA 1
ATOM 656 C C . GLY A 1 83 ? -11.307 9.139 -0.946 1.00 88.50 83 GLY A C 1
ATOM 657 O O . GLY A 1 83 ? -11.057 10.168 -0.326 1.00 88.50 83 GLY A O 1
ATOM 658 N N . LEU A 1 84 ? -10.562 8.034 -0.822 1.00 89.12 84 LEU A N 1
ATOM 659 C CA . LEU A 1 84 ? -9.406 7.894 0.076 1.00 89.12 84 LEU A CA 1
ATOM 660 C C . LEU A 1 84 ? -8.059 7.974 -0.656 1.00 89.12 84 LEU A C 1
ATOM 662 O O . LEU A 1 84 ? -7.003 7.930 -0.016 1.00 89.12 84 LEU A O 1
ATOM 666 N N . LEU A 1 85 ? -8.091 8.036 -1.99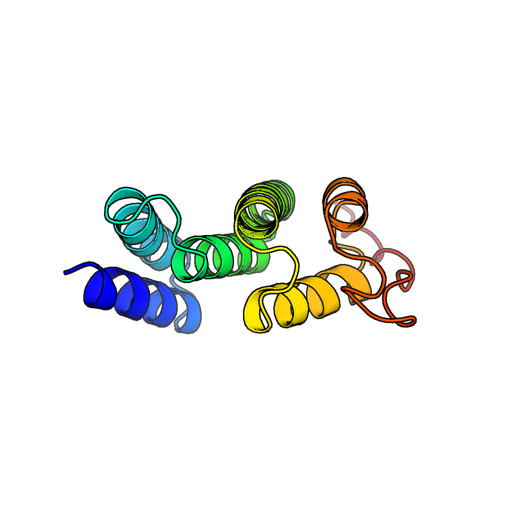0 1.00 87.75 85 LEU A N 1
ATOM 667 C CA . LEU A 1 85 ? -6.900 8.067 -2.828 1.00 87.75 85 LEU A CA 1
ATOM 668 C C . LEU A 1 85 ? -6.359 9.490 -2.973 1.00 87.75 85 LEU A C 1
ATOM 670 O O . LEU A 1 85 ? -7.099 10.417 -3.287 1.00 87.75 85 LEU A O 1
ATOM 674 N N . ASP A 1 86 ? -5.053 9.633 -2.783 1.00 88.06 86 ASP A N 1
ATOM 675 C CA . ASP A 1 86 ? -4.336 10.889 -2.977 1.00 88.06 86 ASP A CA 1
ATOM 676 C C . ASP A 1 86 ? -4.189 11.204 -4.479 1.00 88.06 86 ASP A C 1
ATOM 678 O O . ASP A 1 86 ? -3.791 10.348 -5.276 1.00 88.06 86 ASP A O 1
ATOM 682 N N . GLU A 1 87 ? -4.476 12.445 -4.874 1.00 82.31 87 GLU A N 1
ATOM 683 C CA . GLU A 1 87 ? -4.407 12.914 -6.265 1.00 82.31 87 GLU A CA 1
ATOM 684 C C . GLU A 1 87 ? -3.004 12.736 -6.862 1.00 82.31 87 GLU A C 1
ATOM 686 O O . GLU A 1 87 ? -2.854 12.434 -8.046 1.00 82.31 87 GLU A O 1
ATOM 691 N N . LYS A 1 88 ? -1.960 12.817 -6.026 1.00 84.31 88 LYS A N 1
ATOM 692 C CA . LYS A 1 88 ? -0.570 12.581 -6.448 1.00 84.31 88 LYS A CA 1
ATOM 693 C C . LYS A 1 88 ? -0.345 11.185 -7.040 1.00 84.31 88 LYS A C 1
ATOM 695 O O . LYS A 1 88 ? 0.604 10.980 -7.788 1.00 84.31 88 LYS A O 1
ATOM 700 N N . ILE A 1 89 ? -1.172 10.211 -6.659 1.00 86.88 89 ILE A N 1
ATOM 701 C CA . ILE A 1 89 ? -1.094 8.848 -7.185 1.00 86.88 89 ILE A CA 1
ATOM 702 C C . ILE A 1 89 ? -1.750 8.806 -8.561 1.00 86.88 89 ILE A C 1
ATOM 704 O O . ILE A 1 89 ? -1.205 8.172 -9.455 1.00 86.88 89 ILE A O 1
ATOM 708 N N . LEU A 1 90 ? -2.861 9.529 -8.753 1.00 81.56 90 LEU A N 1
ATOM 709 C CA . LEU A 1 90 ? -3.566 9.622 -10.035 1.00 81.56 90 LEU A CA 1
ATOM 710 C C . LEU A 1 90 ? -2.661 10.166 -11.142 1.00 81.56 90 LEU A C 1
ATOM 712 O O . LEU A 1 90 ? -2.630 9.604 -12.234 1.00 81.56 90 LEU A O 1
ATOM 716 N N . SER A 1 91 ? -1.892 11.217 -10.849 1.00 80.56 91 SER A N 1
ATOM 717 C CA . SER A 1 91 ? -0.961 11.818 -11.813 1.00 80.56 91 SER A CA 1
ATOM 718 C C . SER A 1 91 ? 0.228 10.918 -12.167 1.00 80.56 91 SER A C 1
ATOM 720 O O . SER A 1 91 ? 0.860 11.126 -13.200 1.00 80.56 91 SER A O 1
ATOM 722 N N . GLY A 1 92 ? 0.525 9.913 -11.338 1.00 81.12 92 GLY A N 1
ATOM 723 C CA . GLY A 1 92 ? 1.581 8.929 -11.579 1.00 81.12 92 GLY A CA 1
ATOM 724 C C . GLY A 1 92 ? 1.152 7.725 -12.424 1.00 81.12 92 GLY A C 1
ATOM 725 O O . GLY A 1 92 ? 1.997 6.893 -12.751 1.00 81.12 92 GLY A O 1
ATOM 726 N N . LEU A 1 93 ? -0.134 7.596 -12.763 1.00 82.56 93 LEU A N 1
ATOM 727 C CA . LEU A 1 93 ? -0.652 6.460 -13.525 1.00 82.56 93 LEU A CA 1
ATOM 728 C C . LEU A 1 93 ? -0.551 6.689 -15.034 1.00 82.56 93 LEU A C 1
ATOM 730 O O . LEU A 1 93 ? -0.604 7.815 -15.526 1.00 82.56 93 LEU A O 1
ATOM 734 N N . ALA A 1 94 ? -0.449 5.594 -15.789 1.00 74.94 94 ALA A N 1
ATOM 735 C CA . ALA A 1 94 ? -0.526 5.652 -17.244 1.00 74.94 94 ALA A CA 1
ATOM 736 C C . ALA A 1 94 ? -1.910 6.170 -17.703 1.00 74.94 94 ALA A C 1
ATOM 738 O O . ALA A 1 94 ? -2.903 5.958 -16.995 1.00 74.94 94 ALA A O 1
ATOM 739 N N . PRO A 1 95 ? -2.019 6.806 -18.889 1.00 69.06 95 PRO A N 1
ATOM 740 C CA . PRO A 1 95 ? -3.303 7.223 -19.451 1.00 69.06 95 PRO A CA 1
ATOM 741 C C . PRO A 1 95 ? -4.306 6.060 -19.467 1.00 69.06 95 PRO A C 1
ATOM 743 O O . PRO A 1 95 ? -3.995 4.975 -19.953 1.00 69.06 95 PRO A O 1
ATOM 746 N N . GLY A 1 96 ? -5.497 6.269 -18.899 1.00 69.81 96 GLY A N 1
ATOM 747 C CA . GLY A 1 96 ? -6.517 5.221 -18.760 1.00 69.81 96 GLY A CA 1
ATOM 748 C C . GLY A 1 96 ? -6.284 4.220 -17.616 1.00 69.81 96 GLY A C 1
ATOM 749 O O . GLY A 1 96 ? -7.081 3.299 -17.453 1.00 69.81 96 GLY A O 1
ATOM 750 N N . GLY A 1 97 ? -5.253 4.405 -16.783 1.00 66.94 97 GLY A N 1
ATOM 751 C CA . GLY A 1 97 ? -4.841 3.458 -15.737 1.00 66.94 97 GLY A CA 1
ATOM 752 C C . GLY A 1 97 ? -5.948 3.052 -14.757 1.00 66.94 97 GLY A C 1
ATOM 753 O O . GLY A 1 97 ? -6.037 1.885 -14.377 1.00 66.94 97 GLY A O 1
ATOM 754 N N . LEU A 1 98 ? -6.866 3.957 -14.402 1.00 70.44 98 LEU A N 1
ATOM 755 C CA . LEU A 1 98 ? -8.020 3.628 -13.549 1.00 70.44 98 LEU A CA 1
ATOM 756 C C . LEU A 1 98 ? -9.345 3.485 -14.317 1.00 70.44 98 LEU A C 1
ATOM 758 O O . LEU A 1 98 ? -10.304 2.960 -13.748 1.00 70.44 98 LEU A O 1
ATOM 762 N N . GLY A 1 99 ? -9.378 3.831 -15.608 1.00 64.69 99 GLY A N 1
ATOM 763 C CA . GLY A 1 99 ? -10.600 3.952 -16.416 1.00 64.69 99 GLY A CA 1
ATOM 764 C C . GLY A 1 99 ? -11.462 5.170 -16.044 1.00 64.69 99 GLY A C 1
ATOM 765 O O . GLY A 1 99 ? -11.221 5.823 -15.029 1.00 64.69 99 GLY A O 1
ATOM 766 N N . ASP A 1 100 ? -12.491 5.461 -16.847 1.00 55.00 100 ASP A N 1
ATOM 767 C CA . ASP A 1 100 ? -13.365 6.650 -16.723 1.00 55.00 100 ASP A CA 1
ATOM 768 C C . ASP A 1 100 ? -14.164 6.729 -15.404 1.00 55.00 100 ASP A C 1
ATOM 770 O O . ASP A 1 100 ? -14.737 7.758 -15.055 1.00 55.00 100 ASP A O 1
ATOM 774 N N . SER A 1 101 ? -14.183 5.647 -14.628 1.00 53.50 101 SER A N 1
ATOM 775 C CA . SER A 1 101 ? -14.895 5.504 -13.353 1.00 53.50 101 SER A CA 1
ATOM 776 C C . SER A 1 101 ? -14.104 5.960 -12.112 1.00 53.50 101 SER A C 1
ATOM 778 O O . SER A 1 101 ? -14.541 5.709 -10.991 1.00 53.50 101 SER A O 1
ATOM 780 N N . ALA A 1 102 ? -12.935 6.585 -12.289 1.00 52.38 102 ALA A N 1
ATOM 781 C CA . ALA A 1 102 ? -12.014 6.965 -11.207 1.00 52.38 102 ALA A CA 1
ATOM 782 C C . ALA A 1 102 ? -12.239 8.366 -10.608 1.00 52.38 102 ALA A C 1
ATOM 784 O O . ALA A 1 102 ? -11.550 8.752 -9.660 1.00 52.38 102 ALA A O 1
ATOM 785 N N . LEU A 1 103 ? -13.174 9.148 -11.155 1.00 49.47 103 LEU A N 1
ATOM 786 C CA . LEU A 1 103 ? -13.562 10.412 -10.534 1.00 49.47 103 LEU A CA 1
ATOM 787 C C . LEU A 1 103 ? -14.323 10.109 -9.231 1.00 49.47 103 LEU A C 1
ATOM 789 O O . LEU A 1 103 ? -15.261 9.308 -9.248 1.00 49.47 103 LEU A O 1
ATOM 793 N N . PRO A 1 104 ? -13.911 10.693 -8.093 1.00 48.31 104 PRO A N 1
ATOM 794 C CA . PRO A 1 104 ? -14.389 10.269 -6.787 1.00 48.31 104 PRO A CA 1
ATOM 795 C C . PRO A 1 104 ? -15.890 10.533 -6.628 1.00 48.31 104 PRO A C 1
ATOM 797 O O . PRO A 1 104 ? -16.377 11.638 -6.873 1.00 48.31 104 PRO A O 1
ATOM 800 N N . ALA A 1 105 ? -16.615 9.529 -6.127 1.00 50.22 105 ALA A N 1
ATOM 801 C CA . ALA A 1 105 ? -17.802 9.808 -5.332 1.00 50.22 105 ALA A CA 1
ATOM 802 C C . ALA A 1 105 ? -17.349 10.634 -4.115 1.00 50.22 105 ALA A C 1
ATOM 804 O O . ALA A 1 105 ? -16.271 10.382 -3.575 1.00 50.22 105 ALA A O 1
ATOM 805 N N . ALA A 1 106 ? -18.139 11.644 -3.743 1.00 42.81 106 ALA A N 1
ATOM 806 C CA . ALA A 1 106 ? -17.829 12.612 -2.691 1.00 42.81 106 ALA A CA 1
ATOM 807 C C . ALA A 1 106 ? -17.146 11.970 -1.462 1.00 42.81 106 ALA A C 1
ATOM 809 O O . ALA A 1 106 ? -17.533 10.863 -1.072 1.00 42.81 106 ALA A O 1
ATOM 810 N N . PRO A 1 107 ? -16.156 12.646 -0.842 1.00 43.84 107 PRO A N 1
ATOM 811 C CA . PRO A 1 107 ? -15.438 12.098 0.303 1.00 43.84 107 PRO A CA 1
ATOM 812 C C . PRO A 1 107 ? -16.435 11.653 1.386 1.00 43.84 107 PRO A C 1
ATOM 814 O O . PRO A 1 107 ? -17.422 12.361 1.621 1.00 43.84 107 PRO A O 1
ATOM 817 N N . PRO A 1 108 ? -16.219 10.496 2.041 1.00 42.94 108 PRO A N 1
ATOM 818 C CA . PRO A 1 108 ? -17.115 10.030 3.088 1.00 42.94 108 PRO A CA 1
ATOM 819 C C . PRO A 1 108 ? -17.215 11.118 4.164 1.00 42.94 108 PRO A C 1
ATOM 821 O O . PRO A 1 108 ? -16.185 11.705 4.516 1.00 42.94 108 PRO A O 1
ATOM 824 N N . PRO A 1 109 ? -18.425 11.419 4.680 1.00 37.94 109 PRO A N 1
ATOM 825 C CA . PRO A 1 109 ? -18.585 12.432 5.711 1.00 37.94 109 PRO A CA 1
ATOM 826 C C . PRO A 1 109 ? -17.632 12.095 6.854 1.00 37.94 109 PRO A C 1
ATOM 828 O O . PRO A 1 109 ? -17.641 10.976 7.376 1.00 37.94 109 PRO A O 1
ATOM 831 N N . GLY A 1 110 ? -16.748 13.046 7.167 1.00 43.69 110 GLY A N 1
ATOM 832 C CA . GLY A 1 110 ? -15.727 12.870 8.186 1.00 43.69 110 GLY A CA 1
ATOM 833 C C . GLY A 1 110 ? -16.381 12.359 9.462 1.00 43.69 110 GLY A C 1
ATOM 834 O O . GLY A 1 110 ? -17.386 12.914 9.907 1.00 43.69 110 GLY A O 1
ATOM 835 N N . LYS A 1 111 ? -15.838 11.281 10.039 1.00 46.97 111 LYS A N 1
ATOM 836 C CA . LYS A 1 111 ? -16.237 10.863 11.382 1.00 46.97 111 LYS A CA 1
ATOM 837 C C . LYS A 1 111 ? -15.824 11.987 12.326 1.00 46.97 111 LYS A C 1
ATOM 839 O O . LYS A 1 111 ? -14.655 12.090 12.695 1.00 46.97 111 LYS A O 1
ATOM 844 N N . GLY A 1 112 ? -16.783 12.861 12.620 1.00 42.41 112 GLY A N 1
ATOM 845 C CA . GLY A 1 112 ? -16.664 13.894 13.631 1.00 42.41 112 GLY A CA 1
ATOM 846 C C . GLY A 1 112 ? -16.208 13.263 14.939 1.00 42.41 112 GLY A C 1
ATOM 847 O O . GLY A 1 112 ? -16.640 12.164 15.296 1.00 42.41 112 GLY A O 1
ATOM 848 N N . LYS A 1 113 ? -15.288 13.949 15.607 1.00 40.31 113 LYS A N 1
ATOM 849 C CA . LYS A 1 113 ? -15.198 13.867 17.058 1.00 40.31 113 LYS A CA 1
ATOM 850 C C . LYS A 1 113 ? -16.113 14.931 17.633 1.00 40.31 113 LYS A C 1
ATOM 852 O O . LYS A 1 113 ? -16.162 16.017 17.012 1.00 40.31 113 LYS A O 1
#

pLDDT: mean 83.5, std 15.63, range [37.94, 96.62]

Foldseek 3Di:
DLVVLLVQLLVCLVVVNLVSSLVSLVVSCVVDVLDLSSLQSNLVSCVVVVNLVSSQVSLQSSLVNPLQDPVSLVSLLVCQQQVSHDVSSVVSHDVCSNHPSNHYDPHDPPPDD

Radius of gyration: 14.1 Å; chains: 1; bounding box: 33×31×36 Å